Protein AF-A0A401YJI6-F1 (afdb_monomer_lite)

Radius of gyration: 15.66 Å; chains: 1; bounding box: 35×29×49 Å

Organism: NCBI:txid516124

Structure (mmCIF, N/CA/C/O backbone):
data_AF-A0A401YJI6-F1
#
_entry.id   AF-A0A401YJI6-F1
#
loop_
_atom_site.group_PDB
_atom_site.id
_atom_site.type_symbol
_atom_site.label_atom_id
_atom_site.label_alt_id
_atom_site.label_comp_id
_atom_site.label_asym_id
_atom_site.label_entity_id
_atom_site.label_seq_id
_atom_site.pdbx_PDB_ins_code
_atom_site.Cartn_x
_atom_site.Cartn_y
_atom_site.Cartn_z
_atom_site.occupancy
_atom_site.B_iso_or_equiv
_atom_site.auth_seq_id
_atom_site.auth_comp_id
_atom_site.auth_asym_id
_atom_site.auth_atom_id
_atom_site.pdbx_PDB_model_num
ATOM 1 N N . MET A 1 1 ? -1.891 1.002 -15.275 1.00 51.72 1 MET A N 1
ATOM 2 C CA . MET A 1 1 ? -0.710 1.171 -14.398 1.00 51.72 1 MET A CA 1
ATOM 3 C C . MET A 1 1 ? -1.037 1.835 -13.059 1.00 51.72 1 MET A C 1
ATOM 5 O O . MET A 1 1 ? -1.343 3.023 -13.036 1.00 51.72 1 MET A O 1
ATOM 9 N N . LEU A 1 2 ? -0.925 1.093 -11.945 1.00 55.38 2 LEU A N 1
ATOM 10 C CA . LEU A 1 2 ? -0.905 1.603 -10.555 1.00 55.38 2 LEU A CA 1
ATOM 11 C C . LEU A 1 2 ? -1.989 2.632 -10.190 1.00 55.38 2 LEU A C 1
ATOM 13 O O . LEU A 1 2 ? -1.708 3.613 -9.491 1.00 55.38 2 LEU A O 1
ATOM 17 N N . ASP A 1 3 ? -3.231 2.422 -10.631 1.00 63.88 3 ASP A N 1
ATOM 18 C CA . ASP A 1 3 ? -4.332 3.250 -10.149 1.00 63.88 3 ASP A CA 1
ATOM 19 C C . ASP A 1 3 ? -4.682 2.852 -8.708 1.00 63.88 3 ASP A C 1
ATOM 21 O O . ASP A 1 3 ? -5.611 2.102 -8.417 1.00 63.88 3 ASP A O 1
ATOM 25 N N . ASN A 1 4 ? -3.884 3.364 -7.772 1.00 78.69 4 ASN A N 1
ATOM 26 C CA . ASN A 1 4 ? -4.103 3.212 -6.342 1.00 78.69 4 ASN A CA 1
ATOM 27 C C . ASN A 1 4 ? -5.270 4.091 -5.858 1.00 78.69 4 ASN A C 1
ATOM 29 O O . ASN A 1 4 ? -5.403 4.289 -4.655 1.00 78.69 4 ASN A O 1
ATOM 33 N N . ARG A 1 5 ? -6.112 4.657 -6.738 1.00 85.25 5 ARG A N 1
ATOM 34 C CA . ARG A 1 5 ? -7.239 5.518 -6.348 1.00 85.25 5 ARG A CA 1
ATOM 35 C C . ARG A 1 5 ? -8.194 4.827 -5.391 1.00 85.25 5 ARG A C 1
ATOM 37 O O . ARG A 1 5 ? -8.584 5.445 -4.407 1.00 85.25 5 ARG A O 1
ATOM 44 N N . ASN A 1 6 ? -8.514 3.556 -5.631 1.00 86.81 6 ASN A N 1
ATOM 45 C CA . ASN A 1 6 ? -9.380 2.794 -4.730 1.00 86.81 6 ASN A CA 1
ATOM 46 C C . ASN A 1 6 ? -8.737 2.620 -3.347 1.00 86.81 6 ASN A C 1
ATOM 48 O O . ASN A 1 6 ? -9.398 2.835 -2.334 1.00 86.81 6 ASN A O 1
ATOM 52 N N . LEU A 1 7 ? -7.435 2.318 -3.298 1.00 90.75 7 LEU A N 1
ATOM 53 C CA . LEU A 1 7 ? -6.696 2.202 -2.041 1.00 90.75 7 LEU A CA 1
ATOM 54 C C . LEU A 1 7 ? -6.584 3.550 -1.314 1.00 90.75 7 LEU A C 1
ATOM 56 O O . LEU A 1 7 ? -6.846 3.627 -0.120 1.00 90.75 7 LEU A O 1
ATOM 60 N N . ARG A 1 8 ? -6.251 4.629 -2.030 1.00 93.06 8 ARG A N 1
ATOM 61 C CA . ARG A 1 8 ? -6.175 5.994 -1.485 1.00 93.06 8 ARG A CA 1
ATOM 62 C C . ARG A 1 8 ? -7.522 6.436 -0.919 1.00 93.06 8 ARG A C 1
ATOM 64 O O . ARG A 1 8 ? -7.573 7.020 0.158 1.00 93.06 8 ARG A O 1
ATOM 71 N N . GLU A 1 9 ? -8.614 6.131 -1.614 1.00 94.75 9 GLU A N 1
ATOM 72 C CA . GLU A 1 9 ? -9.965 6.433 -1.146 1.00 94.75 9 GLU A CA 1
ATOM 73 C C . GLU A 1 9 ? -10.354 5.591 0.076 1.00 94.75 9 GLU A C 1
ATOM 75 O O . GLU A 1 9 ? -10.960 6.109 1.014 1.00 94.75 9 GLU A O 1
ATOM 80 N N . LEU A 1 10 ? -9.978 4.310 0.115 1.00 94.38 10 LEU A N 1
ATOM 81 C CA . LEU A 1 10 ? -10.152 3.470 1.298 1.00 94.38 10 LEU A CA 1
ATOM 82 C C . LEU A 1 10 ? -9.383 4.031 2.497 1.00 94.38 10 LEU A C 1
ATOM 84 O O . LEU A 1 10 ? -9.995 4.260 3.534 1.00 94.38 10 LEU A O 1
ATOM 88 N N . ILE A 1 11 ? -8.093 4.340 2.345 1.00 94.19 11 ILE A N 1
ATOM 89 C CA . ILE A 1 11 ? -7.258 4.922 3.407 1.00 94.19 11 ILE A CA 1
ATOM 90 C C . ILE A 1 11 ? -7.837 6.256 3.883 1.00 94.19 11 ILE A C 1
ATOM 92 O O . ILE A 1 11 ? -7.943 6.489 5.085 1.00 94.19 11 ILE A O 1
ATOM 96 N N . ARG A 1 12 ? -8.287 7.113 2.957 1.00 95.94 12 ARG A N 1
ATOM 97 C CA . ARG A 1 12 ? -8.935 8.390 3.283 1.00 95.94 12 ARG A CA 1
ATOM 98 C C . ARG A 1 12 ? -10.182 8.195 4.144 1.00 95.94 12 ARG A C 1
ATOM 100 O O . ARG A 1 12 ? -10.354 8.927 5.116 1.00 95.94 12 ARG A O 1
ATOM 107 N N . ARG A 1 13 ? -11.050 7.241 3.791 1.00 96.50 13 ARG A N 1
ATOM 108 C CA . ARG A 1 13 ? -12.257 6.914 4.570 1.00 96.50 13 ARG A CA 1
ATOM 109 C C . ARG A 1 13 ? -11.906 6.267 5.908 1.00 96.50 13 ARG A C 1
ATOM 111 O O . ARG A 1 13 ? -12.499 6.630 6.914 1.00 96.50 13 ARG A O 1
ATOM 118 N N . TRP A 1 14 ? -10.933 5.361 5.921 1.00 95.94 14 TRP A N 1
ATOM 119 C CA . TRP A 1 14 ? -10.468 4.637 7.104 1.00 95.94 14 TRP A CA 1
ATOM 120 C C . TRP A 1 14 ? -9.906 5.571 8.179 1.00 95.94 14 TRP A C 1
ATOM 122 O O . TRP A 1 14 ? -10.194 5.404 9.363 1.00 95.94 14 TRP A O 1
ATOM 132 N N . ARG A 1 15 ? -9.172 6.614 7.781 1.00 93.94 15 ARG A N 1
ATOM 133 C CA . ARG A 1 15 ? -8.596 7.578 8.726 1.00 93.94 15 ARG A CA 1
ATOM 134 C C . ARG A 1 15 ? -9.497 8.760 9.085 1.00 93.94 15 ARG A C 1
ATOM 136 O O . ARG A 1 15 ? -9.052 9.651 9.798 1.00 93.94 15 ARG A O 1
ATOM 143 N N . ALA A 1 16 ? -10.721 8.823 8.562 1.00 94.44 16 ALA A N 1
ATOM 144 C CA . ALA A 1 16 ? -11.551 10.022 8.675 1.00 94.44 16 ALA A CA 1
ATOM 145 C C . ALA A 1 16 ? -11.980 10.319 10.122 1.00 94.44 16 ALA A C 1
ATOM 147 O O . ALA A 1 16 ? -12.102 11.478 10.509 1.00 94.44 16 ALA A O 1
ATOM 148 N N . THR A 1 17 ? -12.232 9.274 10.910 1.00 94.31 17 THR A N 1
ATOM 149 C CA . THR A 1 17 ? -12.671 9.349 12.309 1.00 94.31 17 THR A CA 1
ATOM 150 C C . THR A 1 17 ? -12.210 8.110 13.081 1.00 94.31 17 THR A C 1
ATOM 152 O O . THR A 1 17 ? -12.053 7.053 12.470 1.00 94.31 17 THR A O 1
ATOM 155 N N . PRO A 1 18 ? -12.099 8.153 14.420 1.00 92.69 18 PRO A N 1
ATOM 156 C CA . PRO A 1 18 ? -11.803 6.955 15.210 1.00 92.69 18 PRO A CA 1
ATOM 157 C C . PRO A 1 18 ? -12.780 5.797 14.956 1.00 92.69 18 PRO A C 1
ATOM 159 O O . PRO A 1 18 ? -12.371 4.642 14.858 1.00 92.69 18 PRO A O 1
ATOM 162 N N . GLN A 1 19 ? -14.069 6.101 14.771 1.00 94.12 19 GLN A N 1
ATOM 163 C CA . GLN A 1 19 ? -15.096 5.096 14.482 1.00 94.12 19 GLN A CA 1
ATOM 164 C C . GLN A 1 19 ? -14.881 4.433 13.118 1.00 94.12 19 GLN A C 1
ATOM 166 O O . GLN A 1 19 ? -15.030 3.221 13.000 1.00 94.12 19 GLN A O 1
ATOM 171 N N . SER A 1 20 ? -14.513 5.207 12.093 1.00 95.06 20 SER A N 1
ATOM 172 C CA . SER A 1 20 ? -14.189 4.648 10.774 1.00 95.06 20 SER A CA 1
ATOM 173 C C . SER A 1 20 ? -12.872 3.874 10.784 1.00 95.06 20 SER A C 1
ATOM 175 O O . SER A 1 20 ? -12.781 2.859 10.099 1.00 95.06 20 SER A O 1
ATOM 177 N N . THR A 1 21 ? -11.901 4.270 11.615 1.00 95.38 21 THR A N 1
ATOM 178 C CA . THR A 1 21 ? -10.648 3.525 11.805 1.00 95.38 21 THR A CA 1
ATOM 179 C C . THR A 1 21 ? -10.907 2.122 12.334 1.00 95.38 21 THR A C 1
ATOM 181 O O . THR A 1 21 ? -10.353 1.163 11.808 1.00 95.38 21 THR A O 1
ATOM 184 N N . VAL A 1 22 ? -11.805 1.988 13.310 1.00 95.31 22 VAL A N 1
ATOM 185 C CA . VAL A 1 22 ? -12.252 0.680 13.801 1.00 95.31 22 VAL A CA 1
ATOM 186 C C . VAL A 1 22 ? -13.065 -0.060 12.736 1.00 95.31 22 VAL A C 1
ATOM 188 O O . VAL A 1 22 ? -12.755 -1.203 12.407 1.00 95.31 22 VAL A O 1
ATOM 191 N N . ALA A 1 23 ? -14.089 0.586 12.171 1.00 95.75 23 ALA A N 1
ATOM 192 C CA . ALA A 1 23 ? -15.053 -0.073 11.290 1.00 95.75 23 ALA A CA 1
ATOM 193 C C . A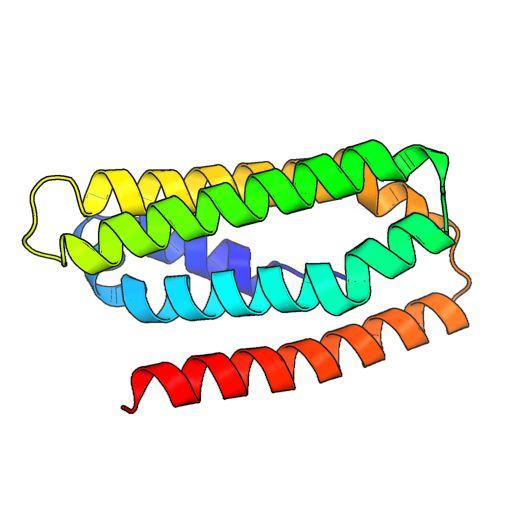LA A 1 23 ? -14.442 -0.580 9.974 1.00 95.75 23 ALA A C 1
ATOM 195 O O . ALA A 1 23 ? -14.888 -1.594 9.445 1.00 95.75 23 ALA A O 1
ATOM 196 N N . LEU A 1 24 ? -13.433 0.118 9.448 1.00 96.50 24 LEU A N 1
ATOM 197 C CA . LEU A 1 24 ? -12.788 -0.208 8.175 1.00 96.50 24 LEU A CA 1
ATOM 198 C C . LEU A 1 24 ? -11.433 -0.905 8.354 1.00 96.50 24 LEU A C 1
ATOM 200 O O . LEU A 1 24 ? -10.781 -1.185 7.353 1.00 96.50 24 LEU A O 1
ATOM 204 N N . PHE A 1 25 ? -11.010 -1.210 9.590 1.00 95.81 25 PHE A N 1
ATOM 205 C CA . PHE A 1 25 ? -9.687 -1.783 9.860 1.00 95.81 25 PHE A CA 1
ATOM 206 C C . PHE A 1 25 ? -9.417 -3.047 9.046 1.00 95.81 25 PHE A C 1
ATOM 208 O O . PHE A 1 25 ? -8.427 -3.106 8.330 1.00 95.81 25 PHE A O 1
ATOM 215 N N . ALA A 1 26 ? -10.317 -4.031 9.105 1.00 93.81 26 ALA A N 1
ATOM 216 C CA . ALA A 1 26 ? -10.125 -5.301 8.409 1.00 93.81 26 ALA A CA 1
ATOM 217 C C . ALA A 1 26 ? -10.087 -5.138 6.877 1.00 93.81 26 ALA A C 1
ATOM 219 O O . ALA A 1 26 ? -9.309 -5.806 6.202 1.00 93.81 26 ALA A O 1
ATOM 220 N N . GLU A 1 27 ? -10.904 -4.232 6.325 1.00 94.12 27 GLU A N 1
ATOM 221 C CA . GLU A 1 27 ? -10.902 -3.930 4.888 1.00 94.12 27 GLU A CA 1
ATOM 222 C C . GLU A 1 27 ? -9.588 -3.252 4.474 1.00 94.12 27 GLU A C 1
ATOM 224 O O . GLU A 1 27 ? -8.973 -3.642 3.482 1.00 94.12 27 GLU A O 1
ATOM 229 N N . ALA A 1 28 ? -9.135 -2.264 5.251 1.00 95.19 28 ALA A N 1
ATOM 230 C CA . ALA A 1 28 ? -7.901 -1.535 4.994 1.00 95.19 28 ALA A CA 1
ATOM 231 C C . ALA A 1 28 ? -6.654 -2.414 5.156 1.00 95.19 28 ALA A C 1
ATOM 233 O O . ALA A 1 28 ? -5.798 -2.400 4.275 1.00 95.19 28 ALA A O 1
ATOM 234 N N . ASP A 1 29 ? -6.576 -3.211 6.222 1.00 95.62 29 ASP A N 1
ATOM 235 C CA . ASP A 1 29 ? -5.490 -4.162 6.480 1.00 95.62 29 ASP A CA 1
ATOM 236 C C . ASP A 1 29 ? -5.333 -5.147 5.311 1.00 95.62 29 ASP A C 1
ATOM 238 O O . ASP A 1 29 ? -4.263 -5.240 4.701 1.00 95.62 29 ASP A O 1
ATOM 242 N N . ALA A 1 30 ? -6.427 -5.801 4.909 1.00 93.81 30 ALA A N 1
ATOM 243 C CA . ALA A 1 30 ? -6.418 -6.739 3.790 1.00 93.81 30 ALA A CA 1
ATOM 244 C C . ALA A 1 30 ? -6.016 -6.064 2.467 1.00 93.81 30 ALA A C 1
ATOM 246 O O . ALA A 1 30 ? -5.180 -6.594 1.729 1.00 93.81 30 ALA A O 1
ATOM 247 N N . ALA A 1 31 ? -6.574 -4.887 2.168 1.00 93.94 31 ALA A N 1
ATOM 248 C CA . ALA A 1 31 ? -6.279 -4.160 0.936 1.00 93.94 31 ALA A CA 1
ATOM 249 C C . ALA A 1 31 ? -4.821 -3.678 0.871 1.00 93.94 31 ALA A C 1
ATOM 251 O O . ALA A 1 31 ? -4.186 -3.777 -0.185 1.00 93.94 31 ALA A O 1
ATOM 252 N N . ILE A 1 32 ? -4.275 -3.180 1.984 1.00 95.69 32 ILE A N 1
ATOM 253 C CA . ILE A 1 32 ? -2.882 -2.733 2.073 1.00 95.69 32 ILE A CA 1
ATOM 254 C C . ILE A 1 32 ? -1.943 -3.921 1.876 1.00 95.69 32 ILE A C 1
ATOM 256 O O . ILE A 1 32 ? -1.080 -3.861 1.000 1.00 95.69 32 ILE A O 1
ATOM 260 N N . ARG A 1 33 ? -2.140 -5.027 2.604 1.00 96.06 33 ARG A N 1
ATOM 261 C CA . ARG A 1 33 ? -1.281 -6.217 2.478 1.00 96.06 33 ARG A CA 1
ATOM 262 C C . ARG A 1 33 ? -1.326 -6.827 1.086 1.00 96.06 33 ARG A C 1
ATOM 264 O O . ARG A 1 33 ? -0.275 -7.139 0.530 1.00 96.06 33 ARG A O 1
ATOM 271 N N . ALA A 1 34 ? -2.515 -6.953 0.494 1.00 94.38 34 ALA A N 1
ATOM 272 C CA . ALA A 1 34 ? -2.647 -7.442 -0.876 1.00 94.38 34 ALA A CA 1
ATOM 273 C C . ALA A 1 34 ? -1.908 -6.527 -1.863 1.00 94.38 34 ALA A C 1
ATOM 275 O O . ALA A 1 34 ? -1.198 -7.009 -2.745 1.00 94.38 34 ALA A O 1
ATOM 276 N N . THR A 1 35 ? -2.010 -5.207 -1.684 1.00 94.88 35 THR A N 1
ATOM 277 C CA . THR A 1 35 ? -1.307 -4.237 -2.533 1.00 94.88 35 THR A CA 1
ATOM 278 C C . THR A 1 35 ? 0.210 -4.347 -2.390 1.00 94.88 35 THR A C 1
ATOM 280 O O . THR A 1 35 ? 0.904 -4.403 -3.404 1.00 94.88 35 THR A O 1
ATOM 283 N N . LEU A 1 36 ? 0.734 -4.404 -1.162 1.00 96.31 36 LEU A N 1
ATOM 284 C CA . LEU A 1 36 ? 2.170 -4.552 -0.906 1.00 96.31 36 LEU A CA 1
ATOM 285 C C . LEU A 1 36 ? 2.710 -5.847 -1.523 1.00 96.31 36 LEU A C 1
ATOM 287 O O . LEU A 1 36 ? 3.655 -5.803 -2.307 1.00 96.31 36 LEU A O 1
ATOM 291 N N . ALA A 1 37 ? 2.049 -6.978 -1.266 1.00 95.88 37 ALA A N 1
ATOM 292 C CA . ALA A 1 37 ? 2.441 -8.271 -1.822 1.00 95.88 37 ALA A CA 1
ATOM 293 C C . ALA A 1 37 ? 2.414 -8.282 -3.361 1.00 95.88 37 ALA A C 1
ATOM 295 O O . ALA A 1 37 ? 3.338 -8.791 -3.996 1.00 95.88 37 ALA A O 1
ATOM 296 N N . THR A 1 38 ? 1.394 -7.670 -3.970 1.00 95.94 38 THR A N 1
ATOM 297 C CA . THR A 1 38 ? 1.286 -7.551 -5.434 1.00 95.94 38 THR A CA 1
ATOM 298 C C . THR A 1 38 ? 2.454 -6.752 -6.008 1.00 95.94 38 THR A C 1
ATOM 300 O O . THR A 1 38 ? 3.080 -7.163 -6.986 1.00 95.94 38 THR A O 1
ATOM 303 N N . LYS A 1 39 ? 2.783 -5.615 -5.387 1.00 95.94 39 LYS A N 1
ATOM 304 C CA . LYS A 1 39 ? 3.883 -4.755 -5.831 1.00 95.94 39 LYS A CA 1
ATOM 305 C C . LYS A 1 39 ? 5.235 -5.434 -5.690 1.00 95.94 39 LYS A C 1
ATOM 307 O O . LYS A 1 39 ? 6.020 -5.394 -6.630 1.00 95.94 39 LYS A O 1
ATOM 312 N N . GLU A 1 40 ? 5.482 -6.103 -4.569 1.00 96.88 40 GLU A N 1
ATOM 313 C CA . GLU A 1 40 ? 6.715 -6.864 -4.364 1.00 96.88 40 GLU A CA 1
ATOM 314 C C . GLU A 1 40 ? 6.884 -7.992 -5.381 1.00 96.88 40 GLU A C 1
ATOM 316 O O . GLU A 1 40 ? 7.997 -8.248 -5.837 1.00 96.88 40 GLU A O 1
ATOM 321 N N . ARG A 1 41 ? 5.782 -8.644 -5.762 1.00 96.75 41 ARG A N 1
ATOM 322 C CA . ARG A 1 41 ? 5.798 -9.753 -6.714 1.00 96.75 41 ARG A CA 1
ATOM 323 C C . ARG A 1 41 ? 5.950 -9.309 -8.168 1.00 96.75 41 ARG A C 1
ATOM 325 O O . ARG A 1 41 ? 6.548 -10.045 -8.945 1.00 96.75 41 ARG A O 1
ATOM 332 N N . VAL A 1 42 ? 5.372 -8.170 -8.545 1.00 96.31 42 VAL A N 1
ATOM 333 C CA . VAL A 1 42 ? 5.236 -7.778 -9.959 1.00 96.31 42 VAL A CA 1
ATOM 334 C C . VAL A 1 42 ? 5.894 -6.435 -10.250 1.00 96.31 42 VAL A C 1
ATOM 336 O O . VAL A 1 42 ? 6.781 -6.347 -11.094 1.00 96.31 42 VAL A O 1
ATOM 339 N N . LEU A 1 43 ? 5.486 -5.382 -9.539 1.00 95.31 43 LEU A N 1
ATOM 340 C CA . LEU A 1 43 ? 5.923 -4.019 -9.837 1.00 95.31 43 LEU A CA 1
ATOM 341 C C . LEU A 1 43 ? 7.424 -3.824 -9.601 1.00 95.31 43 LEU A C 1
ATOM 343 O O . LEU A 1 43 ? 8.124 -3.275 -10.444 1.00 95.31 43 LEU A O 1
ATOM 347 N N . TYR A 1 44 ? 7.910 -4.221 -8.431 1.00 96.88 44 TYR A N 1
ATOM 348 C CA . TYR A 1 44 ? 9.282 -3.972 -8.004 1.00 96.88 44 TYR A CA 1
ATOM 349 C C . TYR A 1 44 ? 10.321 -4.733 -8.843 1.00 96.88 44 TYR A C 1
ATOM 351 O O . TYR A 1 44 ? 11.331 -4.119 -9.190 1.00 96.88 44 TYR A O 1
ATOM 359 N N . PRO A 1 45 ? 10.093 -6.001 -9.243 1.00 96.38 45 PRO A N 1
ATOM 360 C CA . PRO A 1 45 ? 10.904 -6.654 -10.268 1.00 96.38 45 PRO A CA 1
ATOM 361 C C . PRO A 1 45 ? 10.918 -5.881 -11.588 1.00 96.38 45 PRO A C 1
ATOM 363 O O . PRO A 1 45 ? 11.994 -5.563 -12.077 1.00 96.38 45 PRO A O 1
ATOM 366 N N . ALA A 1 46 ? 9.751 -5.473 -12.099 1.00 95.56 46 ALA A N 1
ATOM 367 C CA . ALA A 1 46 ? 9.673 -4.737 -13.361 1.00 95.56 46 ALA A CA 1
ATOM 368 C C . ALA A 1 46 ? 10.434 -3.400 -13.321 1.00 95.56 46 ALA A C 1
ATOM 370 O O . ALA A 1 46 ? 11.078 -3.027 -14.295 1.00 95.56 46 ALA A O 1
ATOM 371 N N . VAL A 1 47 ? 10.411 -2.691 -12.186 1.00 96.38 47 VAL A N 1
ATOM 372 C CA . VAL A 1 47 ? 11.206 -1.467 -12.000 1.00 96.38 47 VAL A CA 1
ATOM 373 C C . VAL A 1 47 ? 12.706 -1.762 -12.045 1.00 96.38 47 VAL A C 1
ATOM 375 O O . VAL A 1 47 ? 13.441 -1.005 -12.671 1.00 96.38 47 VAL A O 1
ATOM 378 N N . ARG A 1 48 ? 13.167 -2.847 -11.407 1.00 95.62 48 ARG A N 1
ATOM 379 C CA . ARG A 1 48 ? 14.586 -3.241 -11.442 1.00 95.62 48 ARG A CA 1
ATOM 380 C C . ARG A 1 48 ? 15.031 -3.654 -12.843 1.00 95.62 48 ARG A C 1
ATOM 382 O O . ARG A 1 48 ? 16.136 -3.300 -13.236 1.00 95.62 48 ARG A O 1
ATOM 389 N N . ASP A 1 49 ? 14.174 -4.366 -13.572 1.00 95.00 49 ASP A N 1
ATOM 390 C CA . ASP A 1 49 ? 14.454 -4.808 -14.940 1.00 95.00 49 ASP A CA 1
ATOM 391 C C . ASP A 1 49 ? 14.495 -3.625 -15.920 1.00 95.00 49 ASP A C 1
ATOM 393 O O . ASP A 1 49 ? 15.306 -3.616 -16.844 1.00 95.00 49 ASP A O 1
ATOM 397 N N . ALA A 1 50 ? 13.643 -2.617 -15.710 1.00 94.19 50 ALA A N 1
ATOM 398 C CA . ALA A 1 50 ? 13.584 -1.424 -16.550 1.00 94.19 50 ALA A CA 1
ATOM 399 C C . ALA A 1 50 ? 14.700 -0.405 -16.246 1.00 94.19 50 ALA A C 1
ATOM 401 O O . ALA A 1 50 ? 15.196 0.248 -17.164 1.00 94.19 50 ALA A O 1
ATOM 402 N N . ASP A 1 51 ? 15.094 -0.245 -14.976 1.00 94.56 51 ASP A N 1
ATOM 403 C CA . ASP A 1 51 ? 16.150 0.685 -14.558 1.00 94.56 51 ASP A CA 1
ATOM 404 C C . ASP A 1 51 ? 16.884 0.187 -13.300 1.00 94.56 51 ASP A C 1
ATOM 406 O O . ASP A 1 51 ? 16.463 0.415 -12.158 1.00 94.56 51 ASP A O 1
ATOM 410 N N . GLU A 1 52 ? 18.041 -0.450 -13.506 1.00 93.50 52 GLU A N 1
ATOM 411 C CA . GLU A 1 52 ? 18.859 -0.999 -12.418 1.00 93.50 52 GLU A CA 1
ATOM 412 C C . GLU A 1 52 ? 19.321 0.065 -11.406 1.00 93.50 52 GLU A C 1
ATOM 414 O O . GLU A 1 52 ? 19.488 -0.237 -10.221 1.00 93.50 52 GLU A O 1
ATOM 419 N N . HIS A 1 53 ? 19.457 1.334 -11.819 1.00 94.06 53 HIS A N 1
ATOM 420 C CA . HIS A 1 53 ? 19.904 2.419 -10.936 1.00 94.06 53 HIS A CA 1
ATOM 421 C C . HIS A 1 53 ? 18.891 2.711 -9.827 1.00 94.06 53 HIS A C 1
ATOM 423 O O . HIS A 1 53 ? 19.236 3.300 -8.799 1.00 94.06 53 HIS A O 1
ATOM 429 N N . ARG A 1 54 ? 17.638 2.280 -10.004 1.00 93.31 54 ARG A N 1
ATOM 430 C CA . ARG A 1 54 ? 16.563 2.459 -9.025 1.00 93.31 54 ARG A CA 1
ATOM 431 C C . ARG A 1 54 ? 16.426 1.292 -8.057 1.00 93.31 54 ARG A C 1
ATOM 433 O O . ARG A 1 54 ? 15.556 1.349 -7.189 1.00 93.31 54 ARG A O 1
ATOM 440 N N . ALA A 1 55 ? 17.297 0.282 -8.121 1.00 93.38 55 ALA A N 1
ATOM 441 C CA . ALA A 1 55 ? 17.262 -0.857 -7.203 1.00 93.38 55 ALA A CA 1
ATOM 442 C C . ALA A 1 55 ? 17.251 -0.428 -5.722 1.00 93.38 55 ALA A C 1
ATOM 444 O O . ALA A 1 55 ? 16.460 -0.954 -4.942 1.00 93.38 55 ALA A O 1
ATOM 445 N N . GLY A 1 56 ? 18.025 0.600 -5.351 1.00 96.69 56 GLY A N 1
ATOM 446 C CA . GLY A 1 56 ? 18.023 1.135 -3.984 1.00 96.69 56 GLY A CA 1
ATOM 447 C C . GLY A 1 56 ? 16.696 1.788 -3.568 1.00 96.69 56 GLY A C 1
ATOM 448 O O . GLY A 1 56 ? 16.283 1.671 -2.414 1.00 96.69 56 GLY A O 1
ATOM 449 N N . HIS A 1 57 ? 15.987 2.432 -4.500 1.00 97.69 57 HIS A N 1
ATOM 450 C CA . HIS A 1 57 ? 14.643 2.961 -4.244 1.00 97.69 57 HIS A CA 1
ATOM 451 C C . HIS A 1 57 ? 13.626 1.830 -4.077 1.00 97.69 57 HIS A C 1
ATOM 453 O O . HIS A 1 57 ? 12.760 1.899 -3.206 1.00 97.69 57 HIS A O 1
ATOM 459 N N . VAL A 1 58 ? 13.759 0.756 -4.860 1.00 98.06 58 VAL A N 1
ATOM 460 C CA . VAL A 1 58 ? 12.931 -0.445 -4.706 1.00 98.06 58 VAL A CA 1
ATOM 461 C C . VAL A 1 58 ? 13.143 -1.077 -3.328 1.00 98.06 58 VAL A C 1
ATOM 463 O O . VAL A 1 58 ? 12.170 -1.361 -2.632 1.00 98.06 58 VAL A O 1
ATOM 466 N N . ASP A 1 59 ? 14.390 -1.235 -2.888 1.00 98.19 59 ASP A N 1
ATOM 467 C CA . ASP A 1 59 ? 14.699 -1.788 -1.564 1.00 98.19 59 ASP A CA 1
ATOM 468 C C . ASP A 1 59 ? 14.118 -0.922 -0.437 1.00 98.19 59 ASP A C 1
ATOM 470 O O . ASP A 1 59 ? 13.542 -1.436 0.526 1.00 98.19 59 ASP A O 1
ATOM 474 N N . ALA A 1 60 ? 14.198 0.403 -0.579 1.00 98.06 60 ALA A N 1
ATOM 475 C CA . ALA A 1 60 ? 13.590 1.336 0.361 1.00 98.06 60 ALA A CA 1
ATOM 476 C C . ALA A 1 60 ? 12.052 1.234 0.380 1.00 98.06 60 ALA A C 1
ATOM 478 O O . ALA A 1 60 ? 11.452 1.315 1.453 1.00 98.06 60 ALA A O 1
ATOM 479 N N . ALA A 1 61 ? 11.407 1.023 -0.772 1.00 98.19 61 ALA A N 1
ATOM 480 C CA . ALA A 1 61 ? 9.960 0.831 -0.863 1.00 98.19 61 ALA A CA 1
ATOM 481 C C . ALA A 1 61 ? 9.520 -0.478 -0.185 1.00 98.19 61 ALA A C 1
ATOM 483 O O . ALA A 1 61 ? 8.565 -0.477 0.591 1.00 98.19 61 ALA A O 1
ATOM 484 N N . ILE A 1 62 ? 10.272 -1.568 -0.377 1.00 98.31 62 ILE A N 1
ATOM 485 C CA . ILE A 1 62 ? 10.047 -2.843 0.323 1.00 98.31 62 ILE A CA 1
ATOM 486 C C . ILE A 1 62 ? 10.188 -2.653 1.837 1.00 98.31 62 ILE A C 1
ATOM 488 O O . ILE A 1 62 ? 9.322 -3.075 2.602 1.00 98.31 62 ILE A O 1
ATOM 492 N N . ALA A 1 63 ? 11.241 -1.970 2.294 1.00 98.31 63 ALA A N 1
ATOM 493 C CA . ALA A 1 63 ? 11.447 -1.702 3.717 1.00 98.31 63 ALA A CA 1
ATOM 494 C C . ALA A 1 63 ? 10.307 -0.864 4.331 1.00 98.31 63 ALA A C 1
ATOM 496 O O . ALA A 1 63 ? 9.869 -1.134 5.452 1.00 98.31 63 ALA A O 1
ATOM 497 N N . GLN A 1 64 ? 9.787 0.124 3.594 1.00 98.25 64 GLN A N 1
ATOM 498 C CA . GLN A 1 64 ? 8.587 0.870 3.987 1.00 98.25 64 GLN A CA 1
ATOM 499 C C . GLN A 1 64 ? 7.356 -0.042 4.069 1.00 98.25 64 GLN A C 1
ATOM 501 O O . GLN A 1 64 ? 6.624 0.035 5.054 1.00 98.25 64 GLN A O 1
ATOM 506 N N . GLY A 1 65 ? 7.171 -0.945 3.099 1.00 98.31 65 GLY A N 1
ATOM 507 C CA . GLY A 1 65 ? 6.131 -1.978 3.113 1.00 98.31 65 GLY A CA 1
ATOM 508 C C . GLY A 1 65 ? 6.157 -2.819 4.389 1.00 98.31 65 GLY A C 1
ATOM 509 O O . GLY A 1 65 ? 5.152 -2.908 5.092 1.00 98.31 65 GLY A O 1
ATOM 510 N N . ARG A 1 66 ? 7.331 -3.333 4.772 1.00 98.44 66 ARG A N 1
ATOM 511 C CA . ARG A 1 66 ? 7.503 -4.097 6.023 1.00 98.44 66 ARG A CA 1
ATOM 512 C C . ARG A 1 66 ? 7.164 -3.291 7.272 1.00 98.44 66 ARG A C 1
ATOM 514 O O . ARG A 1 66 ? 6.617 -3.835 8.228 1.00 98.44 66 ARG A O 1
ATOM 521 N N . ARG A 1 67 ? 7.456 -1.989 7.279 1.00 98.25 67 ARG A N 1
ATOM 522 C CA . ARG A 1 67 ? 7.086 -1.108 8.394 1.00 98.25 67 ARG A CA 1
ATOM 523 C C . ARG A 1 67 ? 5.573 -0.900 8.486 1.00 98.25 67 ARG A C 1
ATOM 525 O O . ARG A 1 67 ? 5.040 -0.904 9.589 1.00 98.25 67 ARG A O 1
ATOM 532 N N . ILE A 1 68 ? 4.892 -0.749 7.350 1.00 98.62 68 ILE A N 1
ATOM 533 C CA . ILE A 1 68 ? 3.426 -0.653 7.293 1.00 98.62 68 ILE A CA 1
ATOM 534 C C . ILE A 1 68 ? 2.794 -1.933 7.850 1.00 98.62 68 ILE A C 1
ATOM 536 O O . ILE A 1 68 ? 1.906 -1.858 8.695 1.00 98.62 68 ILE A O 1
ATOM 540 N N . GLU A 1 69 ? 3.287 -3.104 7.436 1.00 98.25 69 GLU A N 1
ATOM 541 C CA . GLU A 1 69 ? 2.822 -4.394 7.963 1.00 98.25 69 GLU A CA 1
ATOM 542 C C . GLU A 1 69 ? 3.022 -4.504 9.480 1.00 98.25 69 GLU A C 1
ATOM 544 O O . GLU A 1 69 ? 2.125 -4.974 10.173 1.00 98.25 69 GLU A O 1
ATOM 549 N N . ALA A 1 70 ? 4.142 -4.008 10.016 1.00 98.44 70 ALA A N 1
ATOM 550 C CA . ALA A 1 70 ? 4.397 -4.016 11.456 1.00 98.44 70 ALA A CA 1
ATOM 551 C C . ALA A 1 70 ? 3.398 -3.150 12.249 1.00 98.44 70 ALA A C 1
ATOM 553 O O . ALA A 1 70 ? 2.949 -3.568 13.318 1.00 98.44 70 ALA A O 1
ATOM 554 N N . PHE A 1 71 ? 3.021 -1.978 11.727 1.00 98.50 71 PHE A N 1
ATOM 555 C CA . PHE A 1 71 ? 1.977 -1.138 12.326 1.00 98.50 71 PHE A CA 1
ATOM 556 C C . PHE A 1 71 ? 0.609 -1.833 12.293 1.00 98.50 71 PHE A C 1
ATOM 558 O O . PHE A 1 71 ? -0.100 -1.871 13.298 1.00 98.50 71 PHE A O 1
ATOM 565 N N . LEU A 1 72 ? 0.261 -2.467 11.168 1.00 97.88 72 LEU A N 1
ATOM 566 C CA . LEU A 1 72 ? -0.977 -3.238 11.035 1.00 97.88 72 LEU A CA 1
ATOM 567 C C . LEU A 1 72 ? -1.017 -4.439 11.994 1.00 97.88 72 LEU A C 1
ATOM 569 O O . LEU A 1 72 ? -2.034 -4.667 12.646 1.00 97.88 72 LEU A O 1
ATOM 573 N N . ASP A 1 73 ? 0.089 -5.173 12.136 1.00 97.94 73 ASP A N 1
ATOM 574 C CA . ASP A 1 73 ? 0.222 -6.272 13.101 1.00 97.94 73 ASP A CA 1
ATOM 575 C C . ASP A 1 73 ? 0.089 -5.770 14.549 1.00 97.94 73 ASP A C 1
ATOM 577 O O . ASP A 1 73 ? -0.521 -6.430 15.394 1.00 97.94 73 ASP A O 1
ATOM 581 N N . SER A 1 74 ? 0.655 -4.598 14.859 1.00 98.19 74 SER A N 1
ATOM 582 C CA . SER A 1 74 ? 0.525 -3.966 16.176 1.00 98.19 74 SER A CA 1
ATOM 583 C C . SER A 1 74 ? -0.929 -3.596 16.471 1.00 98.19 74 SER A C 1
ATOM 585 O O . SER A 1 74 ? -1.484 -4.052 17.474 1.00 98.19 74 SER A O 1
ATOM 587 N N . ALA A 1 75 ? -1.585 -2.881 15.552 1.00 97.38 75 ALA A N 1
ATOM 588 C CA . ALA A 1 75 ? -2.995 -2.519 15.657 1.00 97.38 75 ALA A CA 1
ATOM 589 C C . ALA A 1 75 ? -3.893 -3.759 15.809 1.00 97.38 75 ALA A C 1
ATOM 591 O O . ALA A 1 75 ? -4.736 -3.810 16.704 1.00 97.38 75 ALA A O 1
ATOM 592 N N . ALA A 1 76 ? -3.674 -4.805 15.007 1.00 96.62 76 ALA A N 1
ATOM 593 C CA . ALA A 1 76 ? -4.445 -6.043 15.092 1.00 96.62 76 ALA A CA 1
ATOM 594 C C . ALA A 1 76 ? -4.321 -6.725 16.467 1.00 96.62 76 ALA A C 1
ATOM 596 O O . ALA A 1 76 ? -5.316 -7.218 16.996 1.00 96.62 76 ALA A O 1
ATOM 597 N N . ARG A 1 77 ? -3.123 -6.725 17.071 1.00 97.56 77 ARG A N 1
ATOM 598 C CA . ARG A 1 77 ? -2.899 -7.291 18.415 1.00 97.56 77 ARG A CA 1
ATOM 599 C C . ARG A 1 77 ? -3.537 -6.467 19.528 1.00 97.56 77 ARG A C 1
ATOM 601 O O . ARG A 1 77 ? -4.007 -7.052 20.499 1.00 97.56 77 ARG A O 1
ATOM 608 N N . LEU A 1 78 ? -3.524 -5.140 19.411 1.00 97.00 78 LEU A N 1
ATOM 609 C CA . LEU A 1 78 ? -4.172 -4.251 20.379 1.00 97.00 78 LEU A CA 1
ATOM 610 C C . LEU A 1 78 ? -5.698 -4.390 20.319 1.00 97.00 78 LEU A C 1
ATOM 612 O O . LEU A 1 78 ? -6.362 -4.348 21.353 1.00 97.00 78 LEU A O 1
ATOM 616 N N . GLY A 1 79 ? -6.242 -4.594 19.117 1.00 94.44 79 GLY A N 1
ATOM 617 C CA . GLY A 1 79 ? -7.679 -4.655 18.880 1.00 94.44 79 GLY A CA 1
ATOM 618 C C . GLY A 1 79 ? -8.359 -3.288 19.047 1.00 94.44 79 GLY A C 1
ATOM 619 O O . GLY A 1 79 ? -7.766 -2.347 19.565 1.00 94.44 79 GLY A O 1
ATOM 620 N N . PRO A 1 80 ? -9.626 -3.146 18.632 1.00 92.69 80 PRO A N 1
ATOM 621 C CA . PRO A 1 80 ? -10.294 -1.843 18.549 1.00 92.69 80 PRO A CA 1
ATOM 622 C C . PRO A 1 80 ? -10.516 -1.144 19.900 1.00 92.69 80 PRO A C 1
ATOM 624 O O . PRO A 1 80 ? -10.725 0.067 19.931 1.00 92.69 80 PRO A O 1
ATOM 627 N N . GLU A 1 81 ? -10.473 -1.888 21.007 1.00 92.81 81 GLU A N 1
ATOM 628 C CA . GLU A 1 81 ? -10.586 -1.362 22.376 1.00 92.81 81 GLU A CA 1
ATOM 629 C C . GLU A 1 81 ? -9.215 -1.127 23.039 1.00 92.81 81 GLU A C 1
ATOM 631 O O . GLU A 1 81 ? -9.138 -0.560 24.130 1.00 92.81 81 GLU A O 1
ATOM 636 N N . GLY A 1 82 ? -8.124 -1.560 22.397 1.00 93.44 82 GLY A N 1
ATOM 637 C CA . GLY A 1 82 ? -6.773 -1.458 22.931 1.00 93.44 82 GLY A CA 1
ATOM 638 C C . GLY A 1 82 ? -6.233 -0.031 22.896 1.00 93.44 82 GLY A C 1
ATOM 639 O O . GLY A 1 82 ? -6.339 0.680 21.893 1.00 93.44 82 GLY A O 1
ATOM 640 N N . GLN A 1 83 ? -5.586 0.386 23.986 1.00 93.75 83 GLN A N 1
ATOM 641 C CA . GLN A 1 83 ? -4.865 1.656 24.022 1.00 93.75 83 GLN A CA 1
ATOM 642 C C . GLN A 1 83 ? -3.749 1.646 22.965 1.00 93.75 83 GLN A C 1
ATOM 644 O O . GLN A 1 83 ? -2.905 0.755 22.968 1.00 93.75 83 GLN A O 1
ATOM 649 N N . GLY A 1 84 ? -3.755 2.634 22.066 1.00 93.75 84 GLY A N 1
ATOM 650 C CA . GLY A 1 84 ? -2.792 2.744 20.964 1.00 93.75 84 GLY A CA 1
ATOM 651 C C . GLY A 1 84 ? -3.249 2.126 19.638 1.00 93.75 84 GLY A C 1
ATOM 652 O O . GLY A 1 84 ? -2.591 2.349 18.630 1.00 93.75 84 GLY A O 1
ATOM 653 N N . PHE A 1 85 ? -4.392 1.423 19.580 1.00 97.00 85 PHE A N 1
ATOM 654 C CA . PHE A 1 85 ? -4.922 0.883 18.315 1.00 97.00 85 PHE A CA 1
ATOM 655 C C . PHE A 1 85 ? -5.069 1.957 17.238 1.00 97.00 85 PHE A C 1
ATOM 657 O O . PHE A 1 85 ? -4.674 1.764 16.089 1.00 97.00 85 PHE A O 1
ATOM 664 N N . HIS A 1 86 ? -5.654 3.094 17.621 1.00 95.94 86 HIS A N 1
ATOM 665 C CA . HIS A 1 86 ? -5.879 4.187 16.690 1.00 95.94 86 HIS A CA 1
ATOM 666 C C . HIS A 1 86 ? -4.556 4.767 16.192 1.00 95.94 86 HIS 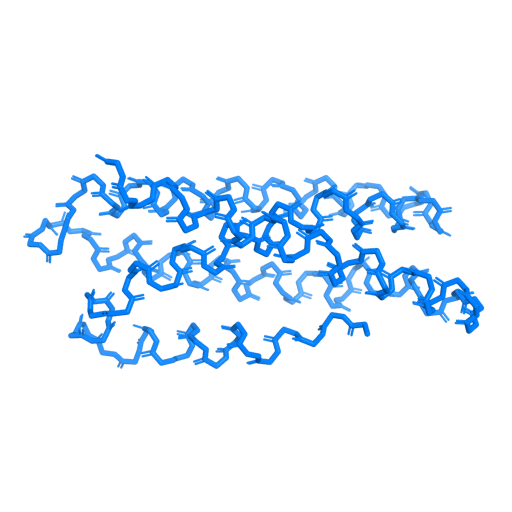A C 1
ATOM 668 O O . HIS A 1 86 ? -4.424 4.992 14.995 1.00 95.94 86 HIS A O 1
ATOM 674 N N . ASP A 1 87 ? -3.581 4.944 17.082 1.00 97.19 87 ASP A N 1
ATOM 675 C CA . ASP A 1 87 ? -2.273 5.500 16.737 1.00 97.19 87 ASP A CA 1
ATOM 676 C C . ASP A 1 87 ? -1.546 4.588 15.737 1.00 97.19 87 ASP A C 1
ATOM 678 O O . ASP A 1 87 ? -1.149 5.042 14.669 1.00 97.19 87 ASP A O 1
ATOM 682 N N . GLU A 1 88 ? -1.499 3.281 16.006 1.00 98.25 88 GLU A N 1
ATOM 683 C CA . GLU A 1 88 ? -0.889 2.282 15.117 1.00 98.25 88 GLU A CA 1
ATOM 684 C C . GLU A 1 88 ? -1.589 2.216 13.745 1.00 98.25 88 GLU A C 1
ATOM 686 O O . GLU A 1 88 ? -0.947 2.153 12.695 1.00 98.25 88 GLU A O 1
ATOM 691 N N . ALA A 1 89 ? -2.924 2.291 13.718 1.00 97.00 89 ALA A N 1
ATOM 692 C CA . ALA A 1 89 ? -3.690 2.332 12.473 1.00 97.00 89 ALA A CA 1
ATOM 693 C C . ALA A 1 89 ? -3.434 3.623 11.665 1.00 97.00 89 ALA A C 1
ATOM 695 O O . ALA A 1 89 ? -3.332 3.581 10.436 1.00 97.00 89 ALA A O 1
ATOM 696 N N . GLN A 1 90 ? -3.305 4.771 12.33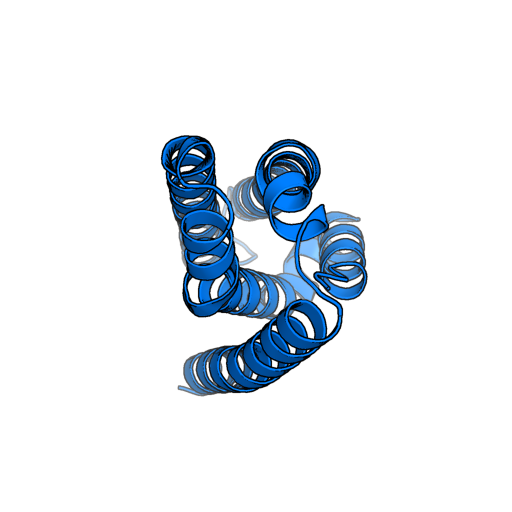8 1.00 95.50 90 GLN A N 1
ATOM 697 C CA . GLN A 1 90 ? -2.971 6.048 11.699 1.00 95.50 90 GLN A CA 1
ATOM 698 C C . GLN A 1 90 ? -1.528 6.077 11.190 1.00 95.50 90 GLN A C 1
ATOM 700 O O . GLN A 1 90 ? -1.272 6.622 10.111 1.00 95.50 90 GLN A O 1
ATOM 705 N N . ASP A 1 91 ? -0.603 5.450 11.911 1.00 98.12 91 ASP A N 1
ATOM 706 C CA . ASP A 1 91 ? 0.784 5.288 11.488 1.00 98.12 91 ASP A CA 1
ATOM 707 C C . ASP A 1 91 ? 0.883 4.393 10.249 1.00 98.12 91 ASP A C 1
ATOM 709 O O . ASP A 1 91 ? 1.570 4.753 9.289 1.00 98.12 91 ASP A O 1
ATOM 713 N N . ALA A 1 92 ? 0.125 3.292 10.194 1.00 98.06 92 ALA A N 1
ATOM 714 C CA . ALA A 1 92 ? 0.018 2.458 8.997 1.00 98.06 92 ALA A CA 1
ATOM 715 C C . ALA A 1 92 ? -0.516 3.252 7.791 1.00 98.06 92 ALA A C 1
ATOM 717 O O . ALA A 1 92 ? 0.076 3.216 6.708 1.00 98.06 92 ALA A O 1
ATOM 718 N N . ALA A 1 93 ? -1.602 4.011 7.974 1.00 95.94 93 ALA A N 1
ATOM 719 C CA . ALA A 1 93 ? -2.185 4.847 6.924 1.00 95.94 93 ALA A CA 1
ATOM 720 C C . ALA A 1 93 ? -1.206 5.926 6.426 1.00 95.94 93 ALA A C 1
ATOM 722 O O . ALA A 1 93 ? -1.043 6.120 5.220 1.00 95.94 93 ALA A O 1
ATOM 723 N N . SER A 1 94 ? -0.525 6.607 7.348 1.00 96.62 94 SER A N 1
ATOM 724 C CA . SER A 1 94 ? 0.441 7.665 7.033 1.00 96.62 94 SER A CA 1
ATOM 725 C C . SER A 1 94 ? 1.686 7.115 6.337 1.00 96.62 94 SER A C 1
ATOM 727 O O . SER A 1 94 ? 2.169 7.701 5.366 1.00 96.62 94 SER A O 1
ATOM 729 N N . ALA A 1 95 ? 2.184 5.960 6.781 1.00 97.81 95 ALA A N 1
ATOM 730 C CA . ALA A 1 95 ? 3.291 5.271 6.131 1.00 97.81 95 ALA A CA 1
ATOM 731 C C . ALA A 1 95 ? 2.913 4.800 4.717 1.00 97.81 95 ALA A C 1
ATOM 733 O O . ALA A 1 95 ? 3.731 4.913 3.802 1.00 97.81 95 ALA A O 1
ATOM 734 N N . MET A 1 96 ? 1.670 4.354 4.508 1.00 97.06 96 MET A N 1
ATOM 735 C CA . MET A 1 96 ? 1.174 3.981 3.184 1.00 97.06 96 MET A CA 1
ATOM 736 C C . MET A 1 96 ? 1.080 5.185 2.236 1.00 97.06 96 MET A C 1
ATOM 738 O O . MET A 1 96 ? 1.513 5.088 1.088 1.00 97.06 96 MET A O 1
ATOM 742 N N . ASP A 1 97 ? 0.599 6.342 2.701 1.00 95.00 97 ASP A N 1
ATOM 743 C CA . ASP A 1 97 ? 0.634 7.584 1.913 1.00 95.00 97 ASP A CA 1
ATOM 744 C C . ASP A 1 97 ? 2.076 7.958 1.520 1.00 95.00 97 ASP A C 1
ATOM 746 O O . ASP A 1 97 ? 2.342 8.311 0.367 1.00 95.00 97 ASP A O 1
ATOM 750 N N . GLY A 1 98 ? 3.020 7.826 2.457 1.00 96.12 98 GLY A N 1
ATOM 751 C CA . GLY A 1 98 ? 4.444 8.052 2.212 1.00 96.12 98 GLY A CA 1
ATOM 752 C C . GLY A 1 98 ? 5.030 7.112 1.155 1.00 96.12 98 GLY A C 1
ATOM 753 O O . GLY A 1 98 ? 5.736 7.572 0.254 1.00 96.12 98 GLY A O 1
ATOM 754 N N . LEU A 1 99 ? 4.696 5.820 1.214 1.00 97.31 99 LEU A N 1
ATOM 755 C CA . LEU A 1 99 ? 5.102 4.837 0.207 1.00 97.31 99 LEU A CA 1
ATOM 756 C C . LEU A 1 99 ? 4.546 5.196 -1.177 1.00 97.31 99 LEU A C 1
ATOM 758 O O . LEU A 1 99 ? 5.284 5.190 -2.156 1.00 97.31 99 LEU A O 1
ATOM 762 N N . LEU A 1 100 ? 3.268 5.570 -1.272 1.00 94.25 100 LEU A N 1
ATOM 763 C CA . LEU A 1 100 ? 2.656 5.938 -2.553 1.00 94.25 100 LEU A CA 1
ATOM 764 C C . LEU A 1 100 ? 3.316 7.171 -3.189 1.00 94.25 100 LEU A C 1
ATOM 766 O O . LEU A 1 100 ? 3.404 7.251 -4.416 1.00 94.25 100 LEU A O 1
ATOM 770 N N . LEU A 1 101 ? 3.777 8.129 -2.380 1.00 94.62 101 LEU A N 1
ATOM 771 C CA . LEU A 1 101 ? 4.545 9.281 -2.860 1.00 94.62 101 LEU A CA 1
ATOM 772 C C . LEU A 1 101 ? 5.956 8.883 -3.300 1.00 94.62 101 LEU A C 1
ATOM 774 O O . LEU A 1 101 ? 6.415 9.336 -4.349 1.00 94.62 101 LEU A O 1
ATOM 778 N N . HIS A 1 102 ? 6.626 8.033 -2.520 1.00 95.88 102 HIS A N 1
ATOM 779 C CA . HIS A 1 102 ? 7.938 7.487 -2.859 1.00 95.88 102 HIS A CA 1
ATOM 780 C C . HIS A 1 102 ? 7.891 6.764 -4.211 1.00 95.88 102 HIS A C 1
ATOM 782 O O . HIS A 1 102 ? 8.650 7.100 -5.115 1.00 95.88 102 HIS A O 1
ATOM 788 N N . GLU A 1 103 ? 6.943 5.850 -4.401 1.00 95.00 103 GLU A N 1
ATOM 789 C CA . GLU A 1 103 ? 6.779 5.117 -5.658 1.00 95.00 103 GLU A CA 1
ATOM 790 C C . GLU A 1 103 ? 6.507 6.047 -6.841 1.00 95.00 103 GLU A C 1
ATOM 792 O O . GLU A 1 103 ? 7.102 5.888 -7.906 1.00 95.00 103 GLU A O 1
ATOM 797 N N . GLN A 1 104 ? 5.633 7.041 -6.659 1.00 93.56 104 GLN A N 1
ATOM 798 C CA . GLN A 1 104 ? 5.300 7.997 -7.712 1.00 93.56 104 GLN A CA 1
ATOM 799 C C . GLN A 1 104 ? 6.504 8.850 -8.129 1.00 93.56 104 GLN A C 1
ATOM 801 O O . GLN A 1 104 ? 6.643 9.165 -9.308 1.00 93.56 104 GLN A O 1
ATOM 806 N N . ARG A 1 105 ? 7.355 9.244 -7.178 1.00 95.25 105 ARG A N 1
ATOM 807 C CA . ARG A 1 105 ? 8.521 10.091 -7.445 1.00 95.25 105 ARG A CA 1
ATOM 808 C C . ARG A 1 105 ? 9.706 9.293 -7.984 1.00 95.25 105 ARG A C 1
ATOM 810 O O . ARG A 1 105 ? 10.344 9.724 -8.940 1.00 95.25 105 ARG A O 1
ATOM 817 N N . ASP A 1 106 ? 9.991 8.148 -7.370 1.00 95.62 106 ASP A N 1
ATOM 818 C CA . ASP A 1 106 ? 11.288 7.484 -7.509 1.00 95.62 106 ASP A CA 1
ATOM 819 C C . ASP A 1 106 ? 11.220 6.152 -8.262 1.00 95.62 106 ASP A C 1
ATOM 821 O O . ASP A 1 106 ? 12.249 5.708 -8.766 1.00 95.62 106 ASP A O 1
ATOM 825 N N . LEU A 1 107 ? 10.051 5.515 -8.390 1.00 95.12 107 LEU A N 1
ATOM 826 C CA . LEU A 1 107 ? 9.924 4.238 -9.112 1.00 95.12 107 LEU A CA 1
ATOM 827 C C . LEU A 1 107 ? 9.184 4.384 -10.440 1.00 95.12 107 LEU A C 1
ATOM 829 O O . LEU A 1 107 ? 9.608 3.813 -11.441 1.00 95.12 107 LEU A O 1
ATOM 833 N N . ARG A 1 108 ? 8.110 5.180 -10.475 1.00 92.81 108 A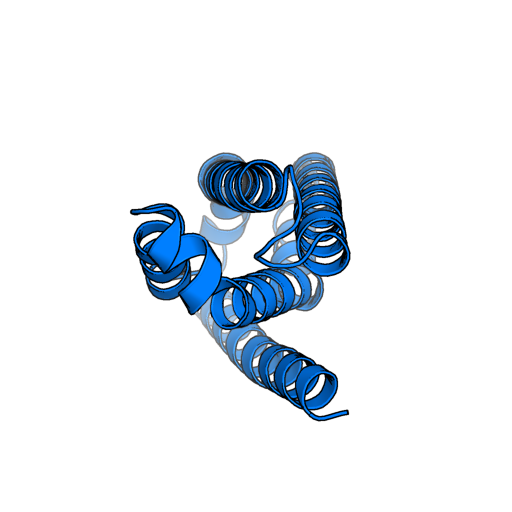RG A N 1
ATOM 834 C CA . ARG A 1 108 ? 7.305 5.405 -11.683 1.00 92.81 108 ARG A CA 1
ATOM 835 C C . ARG A 1 108 ? 8.133 5.822 -12.907 1.00 92.81 108 ARG A C 1
ATOM 837 O O . ARG A 1 108 ? 7.869 5.253 -13.961 1.00 92.81 108 ARG A O 1
ATOM 844 N N . PRO A 1 109 ? 9.150 6.699 -12.799 1.00 93.88 109 PRO A N 1
ATOM 845 C CA . PRO A 1 109 ? 9.929 7.082 -13.973 1.00 93.88 109 PRO A CA 1
ATOM 846 C C . PRO A 1 109 ? 10.653 5.917 -14.668 1.00 93.88 109 PRO A C 1
ATOM 848 O O . PRO A 1 109 ? 10.929 6.016 -15.855 1.00 93.88 109 PRO A O 1
ATOM 851 N N . ALA A 1 110 ? 10.930 4.804 -13.972 1.00 93.19 110 ALA A N 1
ATOM 852 C CA . ALA A 1 110 ? 11.490 3.601 -14.601 1.00 93.19 110 ALA A CA 1
ATOM 853 C C . ALA A 1 110 ? 10.535 3.000 -15.642 1.00 93.19 110 ALA A C 1
ATOM 855 O O . ALA A 1 110 ? 10.957 2.451 -16.653 1.00 93.19 110 ALA A O 1
ATOM 856 N N . LEU A 1 111 ? 9.232 3.108 -15.378 1.00 92.62 111 LEU A N 1
ATOM 857 C CA . LEU A 1 111 ? 8.182 2.489 -16.178 1.00 92.62 111 LEU A CA 1
ATOM 858 C C . LEU A 1 111 ? 7.730 3.383 -17.334 1.00 92.62 111 LEU A C 1
ATOM 860 O O . LEU A 1 111 ? 7.137 2.891 -18.286 1.00 92.62 111 LEU A O 1
ATOM 864 N N . ASP A 1 112 ? 8.038 4.682 -17.287 1.00 90.25 112 ASP A N 1
ATOM 865 C CA . ASP A 1 112 ? 7.677 5.632 -18.346 1.00 90.25 112 ASP A CA 1
ATOM 866 C C . ASP A 1 112 ? 8.431 5.356 -19.668 1.00 90.25 112 ASP A C 1
ATOM 868 O O . ASP A 1 112 ? 8.068 5.896 -20.713 1.00 90.25 112 ASP A O 1
ATOM 872 N N . HIS A 1 113 ? 9.465 4.506 -19.633 1.00 85.75 113 HIS A N 1
ATOM 873 C CA . HIS A 1 113 ? 10.231 4.064 -20.802 1.00 85.75 113 HIS A CA 1
ATOM 874 C C . HIS A 1 113 ? 9.763 2.730 -21.394 1.00 85.75 113 HIS A C 1
ATOM 876 O O . HIS A 1 113 ? 10.276 2.332 -22.441 1.00 85.75 113 HIS A O 1
ATOM 882 N N . LEU A 1 114 ? 8.809 2.046 -20.754 1.00 91.44 114 LEU A N 1
ATOM 883 C CA . LEU A 1 114 ? 8.256 0.804 -21.283 1.00 91.44 114 LEU A CA 1
ATOM 884 C C . LEU A 1 114 ? 7.497 1.068 -22.585 1.00 91.44 114 LEU A C 1
ATOM 886 O O . LEU A 1 114 ? 6.775 2.058 -22.728 1.00 91.44 114 LEU A O 1
ATOM 890 N N . SER A 1 115 ? 7.625 0.143 -23.530 1.00 94.88 115 SER A N 1
ATOM 891 C CA . SER A 1 115 ? 6.737 0.099 -24.686 1.00 94.88 115 SER A CA 1
ATOM 892 C C . SER A 1 115 ? 5.292 -0.168 -24.256 1.00 94.88 115 SER A C 1
ATOM 894 O O . SER A 1 115 ? 5.021 -0.686 -23.171 1.00 94.88 115 SER A O 1
ATOM 896 N N . GLU A 1 116 ? 4.340 0.139 -25.136 1.00 94.19 116 GLU A N 1
ATOM 897 C CA . GLU A 1 116 ? 2.921 -0.131 -24.885 1.00 94.19 116 GLU A CA 1
ATOM 898 C C . GLU A 1 116 ? 2.662 -1.621 -24.590 1.00 94.19 116 GLU A C 1
ATOM 900 O O . GLU A 1 116 ? 1.907 -1.953 -23.678 1.00 94.19 116 GLU A O 1
ATOM 905 N N . ASP A 1 117 ? 3.343 -2.530 -25.293 1.00 95.56 117 ASP A N 1
ATOM 906 C CA . ASP A 1 117 ? 3.213 -3.975 -25.081 1.00 95.56 117 ASP A CA 1
ATOM 907 C C . ASP A 1 117 ? 3.769 -4.432 -23.727 1.00 95.56 117 ASP A C 1
ATOM 909 O O . ASP A 1 117 ? 3.167 -5.285 -23.064 1.00 95.56 117 ASP A O 1
ATOM 913 N N . GLU A 1 118 ? 4.901 -3.873 -23.296 1.00 94.81 118 GLU A N 1
ATOM 914 C CA . GLU A 1 118 ? 5.482 -4.138 -21.976 1.00 94.81 118 GLU A CA 1
ATOM 915 C C . GLU A 1 118 ? 4.589 -3.586 -20.867 1.00 94.81 118 GLU A C 1
ATOM 917 O O . GLU A 1 118 ? 4.315 -4.286 -19.892 1.00 94.81 118 GLU A O 1
ATOM 922 N N . GLN A 1 119 ? 4.052 -2.382 -21.056 1.00 93.56 119 GLN A N 1
ATOM 923 C CA . GLN A 1 119 ? 3.124 -1.768 -20.118 1.00 93.56 119 GLN A CA 1
ATOM 924 C C . GLN A 1 119 ? 1.824 -2.576 -19.990 1.00 93.56 119 GLN A C 1
ATOM 926 O O . GLN A 1 119 ? 1.361 -2.835 -18.879 1.00 93.56 119 GLN A O 1
ATOM 931 N N . ASN A 1 120 ? 1.266 -3.036 -21.113 1.00 93.56 120 ASN A N 1
ATOM 932 C CA . ASN A 1 120 ? 0.069 -3.879 -21.151 1.00 93.56 120 ASN A CA 1
ATOM 933 C C . ASN A 1 120 ? 0.309 -5.274 -20.556 1.00 93.56 120 ASN A C 1
ATOM 935 O O . ASN A 1 120 ? -0.623 -5.922 -20.070 1.00 93.56 120 ASN A O 1
ATOM 939 N N . ARG A 1 121 ? 1.538 -5.792 -20.633 1.00 94.88 121 ARG A N 1
ATOM 940 C CA . ARG A 1 121 ? 1.913 -7.037 -19.954 1.00 94.88 121 ARG A CA 1
ATOM 941 C C . ARG A 1 121 ? 2.003 -6.818 -18.449 1.00 94.88 121 ARG A C 1
ATOM 943 O O . ARG A 1 121 ? 1.352 -7.546 -17.711 1.00 94.88 121 ARG A O 1
ATOM 950 N N . LEU A 1 122 ? 2.715 -5.776 -18.021 1.00 94.81 122 LEU A N 1
ATOM 951 C CA . LEU A 1 122 ? 2.863 -5.421 -16.614 1.00 94.81 122 LEU A CA 1
ATOM 952 C C . LEU A 1 122 ? 1.507 -5.184 -15.937 1.00 94.81 122 LEU A C 1
ATOM 954 O O . LEU A 1 122 ? 1.274 -5.686 -14.841 1.00 94.81 122 LEU A O 1
ATOM 958 N N . ASP A 1 123 ? 0.599 -4.461 -16.595 1.00 92.69 123 ASP A N 1
ATOM 959 C CA . ASP A 1 123 ? -0.740 -4.202 -16.061 1.00 92.69 123 ASP A CA 1
ATOM 960 C C . ASP A 1 123 ? -1.552 -5.499 -15.898 1.00 92.69 123 ASP A C 1
ATOM 962 O O . ASP A 1 123 ? -2.167 -5.701 -14.851 1.00 92.69 123 ASP A O 1
ATOM 966 N N . ARG A 1 124 ? -1.489 -6.424 -16.867 1.00 94.31 124 ARG A N 1
ATOM 967 C CA . ARG A 1 124 ? -2.143 -7.740 -16.756 1.00 94.31 124 ARG A CA 1
ATOM 968 C C . ARG A 1 124 ? -1.548 -8.597 -15.644 1.00 94.31 124 ARG A C 1
ATOM 970 O O . 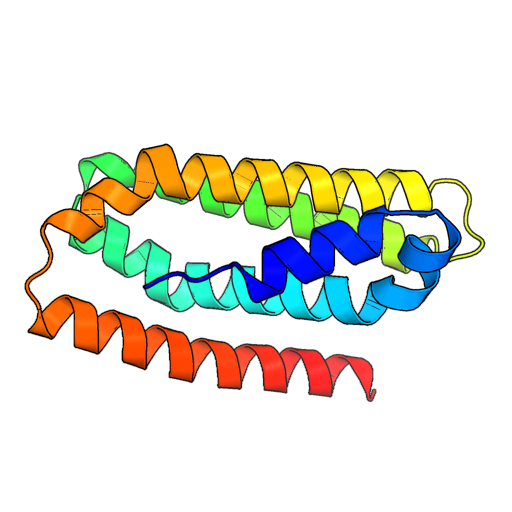ARG A 1 124 ? -2.298 -9.181 -14.864 1.00 94.31 124 ARG A O 1
ATOM 977 N N . ASP A 1 125 ? -0.223 -8.665 -15.554 1.00 95.50 125 ASP A N 1
ATOM 978 C CA . ASP A 1 125 ? 0.459 -9.439 -14.514 1.00 95.50 125 ASP A CA 1
ATOM 979 C C . ASP A 1 125 ? 0.128 -8.886 -13.122 1.00 95.50 125 ASP A C 1
ATOM 981 O O . ASP A 1 125 ? -0.098 -9.649 -12.179 1.00 95.50 125 ASP A O 1
ATOM 985 N N . TYR A 1 126 ? 0.026 -7.558 -13.006 1.00 93.56 126 TYR A N 1
ATOM 986 C CA . TYR A 1 126 ? -0.373 -6.887 -11.775 1.00 93.56 126 TYR A CA 1
ATOM 987 C C . TYR A 1 126 ? -1.821 -7.211 -11.398 1.00 93.56 126 TYR A C 1
ATOM 989 O O . TYR A 1 126 ? -2.085 -7.529 -10.242 1.00 93.56 126 TYR A O 1
ATOM 997 N N . GLU A 1 127 ? -2.762 -7.163 -12.345 1.00 91.62 127 GLU A N 1
ATOM 998 C CA . GLU A 1 127 ? -4.168 -7.514 -12.099 1.00 91.62 127 GLU A CA 1
ATOM 999 C C . GLU A 1 127 ? -4.328 -8.969 -11.644 1.00 91.62 127 GLU A C 1
ATOM 1001 O O . GLU A 1 127 ? -5.019 -9.235 -10.658 1.00 91.62 127 GLU A O 1
ATOM 1006 N N . ILE A 1 128 ? -3.650 -9.907 -12.312 1.00 94.31 128 ILE A N 1
ATOM 1007 C CA . ILE A 1 128 ? -3.663 -11.330 -11.944 1.00 94.31 128 ILE A CA 1
ATOM 1008 C C . ILE A 1 128 ? -3.111 -11.510 -10.528 1.00 94.31 128 ILE A C 1
ATOM 1010 O O . ILE A 1 128 ? -3.764 -12.122 -9.678 1.00 94.31 128 ILE A O 1
ATOM 1014 N N . ALA A 1 129 ? -1.937 -10.938 -10.246 1.00 94.38 129 ALA A N 1
ATOM 1015 C CA . ALA A 1 129 ? -1.330 -11.020 -8.924 1.00 94.38 129 ALA A CA 1
ATOM 1016 C C . ALA A 1 129 ? -2.216 -10.373 -7.851 1.00 94.38 129 ALA A C 1
ATOM 1018 O O . ALA A 1 129 ? -2.374 -10.945 -6.775 1.00 94.38 129 ALA A O 1
ATOM 1019 N N . TRP A 1 130 ? -2.864 -9.244 -8.144 1.00 92.25 130 TRP A N 1
ATOM 1020 C CA . TRP A 1 130 ? -3.765 -8.586 -7.203 1.00 92.25 130 TRP A CA 1
ATOM 1021 C C . TRP A 1 130 ? -4.967 -9.461 -6.843 1.00 92.25 130 TRP A C 1
ATOM 1023 O O . TRP A 1 130 ? -5.318 -9.558 -5.664 1.00 92.25 130 TRP A O 1
ATOM 1033 N N . VAL A 1 131 ? -5.580 -10.138 -7.821 1.00 91.81 131 VAL A N 1
ATOM 1034 C CA . VAL A 1 131 ? -6.684 -11.082 -7.572 1.00 91.81 131 VAL A CA 1
ATOM 1035 C C . VAL A 1 131 ? -6.215 -12.244 -6.697 1.00 91.81 131 VAL A C 1
ATOM 1037 O O . VAL A 1 131 ? -6.896 -12.605 -5.732 1.00 91.81 131 VAL A O 1
ATOM 1040 N N . GLU A 1 132 ? -5.047 -12.815 -6.990 1.00 93.31 132 GLU A N 1
ATOM 1041 C CA . GLU A 1 132 ? -4.473 -13.918 -6.215 1.00 93.31 132 GLU A CA 1
ATOM 1042 C C . GLU A 1 132 ? -4.152 -13.509 -4.769 1.00 93.31 132 GLU A C 1
ATOM 1044 O O . GLU A 1 132 ? -4.546 -14.207 -3.828 1.00 93.31 132 GLU A O 1
ATOM 1049 N N . GLU A 1 133 ? -3.483 -12.369 -4.570 1.00 92.00 133 GLU A N 1
ATOM 1050 C CA . GLU A 1 133 ? -3.112 -11.874 -3.241 1.00 92.00 133 GLU A CA 1
ATOM 1051 C C . GLU A 1 133 ? -4.338 -11.446 -2.427 1.00 92.00 133 GLU A C 1
ATOM 1053 O O . GLU A 1 133 ? -4.441 -11.779 -1.245 1.00 92.00 133 GLU A O 1
ATOM 1058 N N . SER A 1 134 ? -5.320 -10.795 -3.056 1.00 86.56 134 SER A N 1
ATOM 1059 C CA . SER A 1 134 ? -6.574 -10.407 -2.396 1.00 86.56 134 SER A CA 1
ATOM 1060 C C . SER A 1 134 ? -7.397 -11.629 -1.980 1.00 86.56 134 SER A C 1
ATOM 1062 O O . SER A 1 134 ? -7.946 -11.670 -0.878 1.00 86.56 134 SER A O 1
ATOM 1064 N N . THR A 1 135 ? -7.434 -12.669 -2.820 1.00 88.56 135 THR A N 1
ATOM 1065 C CA . THR A 1 135 ? -8.100 -13.940 -2.491 1.00 88.56 135 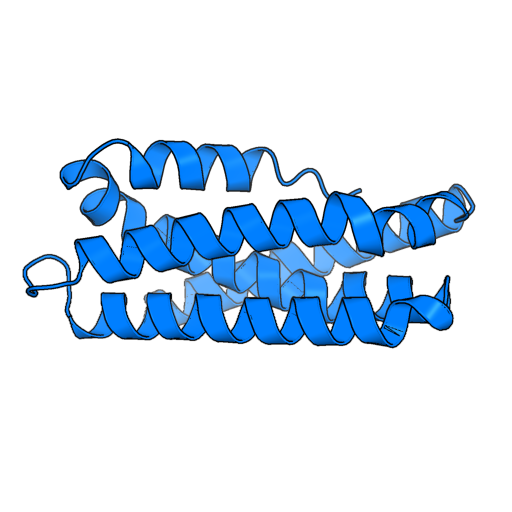THR A CA 1
ATOM 1066 C C . THR A 1 135 ? -7.400 -14.642 -1.328 1.00 88.56 135 THR A C 1
ATOM 1068 O O . THR A 1 135 ? -8.056 -15.139 -0.408 1.00 88.56 135 THR A O 1
ATOM 1071 N N . ARG A 1 136 ? -6.061 -14.652 -1.324 1.00 86.81 136 ARG A N 1
ATOM 1072 C CA . ARG A 1 136 ? -5.263 -15.223 -0.233 1.00 86.81 136 ARG A CA 1
ATOM 1073 C C . ARG A 1 136 ? -5.475 -14.471 1.081 1.00 86.81 136 ARG A C 1
ATOM 1075 O O . ARG A 1 136 ? -5.612 -15.114 2.120 1.00 86.81 136 ARG A O 1
ATOM 1082 N N . ALA A 1 137 ? -5.531 -13.140 1.041 1.00 79.69 137 ALA A N 1
ATOM 1083 C CA . ALA A 1 137 ? -5.836 -12.317 2.208 1.00 79.69 137 ALA A CA 1
ATOM 1084 C C . ALA A 1 137 ? -7.237 -12.635 2.754 1.00 79.69 137 ALA A C 1
ATOM 1086 O O . ALA A 1 137 ? -7.381 -12.951 3.933 1.00 79.69 137 ALA A O 1
ATOM 1087 N N . ALA A 1 138 ? -8.254 -12.683 1.888 1.00 78.12 138 ALA A N 1
ATOM 1088 C CA . ALA A 1 138 ? -9.622 -13.016 2.286 1.00 78.12 138 ALA A CA 1
ATOM 1089 C C . ALA A 1 138 ? -9.751 -14.420 2.910 1.00 78.12 138 ALA A C 1
ATOM 1091 O O . ALA A 1 138 ? -10.538 -14.614 3.835 1.00 78.12 138 ALA A O 1
ATOM 1092 N N . ALA A 1 139 ? -8.974 -15.400 2.435 1.00 76.44 139 ALA A N 1
ATOM 1093 C CA . ALA A 1 139 ? -8.961 -16.747 3.001 1.00 76.44 139 ALA A CA 1
ATOM 1094 C C . ALA A 1 139 ? -8.370 -16.794 4.422 1.00 76.44 139 ALA A C 1
ATOM 1096 O O . ALA A 1 139 ? -8.854 -17.562 5.248 1.00 76.44 139 ALA A O 1
ATOM 1097 N N . ARG A 1 140 ? -7.369 -15.956 4.729 1.00 68.12 140 ARG A N 1
ATOM 1098 C CA . ARG A 1 140 ? -6.747 -15.883 6.065 1.00 68.12 140 ARG A CA 1
ATOM 1099 C C . ARG A 1 140 ? -7.671 -15.301 7.135 1.00 68.12 140 ARG A C 1
ATOM 1101 O O . ARG A 1 140 ? -7.526 -15.668 8.289 1.00 68.12 140 ARG A O 1
ATOM 1108 N N . HIS A 1 141 ? -8.627 -14.449 6.764 1.00 58.41 141 HIS A N 1
ATOM 1109 C CA . HIS A 1 141 ? -9.603 -13.870 7.700 1.00 58.41 141 HIS A CA 1
ATOM 1110 C C . HIS A 1 141 ? -10.832 -14.761 7.966 1.00 58.41 141 HIS A C 1
ATOM 1112 O O . HIS A 1 141 ? -11.692 -14.386 8.759 1.00 58.41 141 HIS A O 1
ATOM 1118 N N . ARG A 1 142 ? -10.962 -15.910 7.286 1.00 53.75 142 ARG A N 1
ATOM 1119 C CA . ARG A 1 142 ? -12.076 -16.863 7.476 1.00 53.75 142 ARG A CA 1
ATOM 1120 C C . ARG A 1 142 ? -11.740 -18.037 8.406 1.00 53.75 142 ARG A C 1
ATOM 1122 O O . ARG A 1 142 ? -12.622 -18.860 8.644 1.00 53.75 142 ARG A O 1
ATOM 1129 N N . VAL A 1 143 ? -10.495 -18.133 8.870 1.00 44.06 143 VAL A N 1
ATOM 1130 C CA . VAL A 1 143 ? -9.985 -19.172 9.784 1.00 44.06 143 VAL A CA 1
ATOM 1131 C C . VAL A 1 143 ? -9.761 -18.544 11.149 1.00 44.06 143 VAL A C 1
ATOM 1133 O O . VAL A 1 143 ? -10.107 -19.210 12.147 1.00 44.06 143 VAL A O 1
#

Secondary structure (DSSP, 8-state):
---THHHHHHHHHHTSSHHHHHHTHHHHHHHHHHHHHHIIIIIHHHHHHH-GGGHHHHHHHHHHHHHHHHHHHHHHHH-TTSTTHHHHHHHHHHHHHHHHHHIIIIIHHHHTTS-HHHHHHHHHHHHHHHHHHHHHHHHHTT-

Foldseek 3Di:
DPPCVVLLVLLCQCLVDLVSVQVCLLVNLLLLQLLLQLCVVFVLVLLCVLPVVLVVLSVVLNVLSVQLNVLSVVLVVLHSPRDCNSVSSVVSSVSVVVSVVSCVPRRVVSCVPDDPVRVVVSVVSSVVSSVVSSVVSVVVVVD

Sequence (143 aa):
MLDNRNLRELIRRWRATPQSTVALFAEADAAIRATLATKERVLYPAVRDADEHRAGHVDAAIAQGRRIEAFLDSAARLGPEGQGFHDEAQDAASAMDGLLLHEQRDLRPALDHLSEDEQNRLDRDYEIAWVEESTRAAARHRV

pLDDT: mean 92.62, std 9.16, range [44.06, 98.62]